Protein AF-A0A7L1YZV6-F1 (afdb_monomer_lite)

pLDDT: mean 79.14, std 8.97, range [49.38, 94.75]

Secondary structure (DSSP, 8-state):
-TT-HHHHHHHHHHHHHHHHTTT-EEEEEE-SSSSTT-EEEEEE-SSHHHHHHHHHHHHTSTTHHHHHTT-

Organism: NCBI:txid312124

Sequence (71 aa):
QPGTMIEWGNNWARAIKYRQENQEAGGGVFSQIGELYVVHHLWAYRDLQSREETRNAAWRKRGWDENVYYT

InterPro domains:
  IPR011008 Dimeric alpha-beta barrel [SSF54909] (2-69)
  IPR012577 NIPSNAP [PF07978] (1-70)
  IPR051557 NipSnap domain-containing protein [PTHR21017] (1-71)

Radius of gyration: 13.22 Å; chains: 1; bounding box: 28×25×30 Å

Foldseek 3Di:
DPPCVVVLVVLVVVLVVLLVVLVWDKDKDADPDDDHPDIDIDTDDPDPVRVVVSVVSSVPDPPNCVSPVVD

Structure (mmCIF, N/CA/C/O backbone):
data_AF-A0A7L1YZV6-F1
#
_entry.id   AF-A0A7L1YZV6-F1
#
loop_
_atom_site.group_PDB
_atom_site.id
_atom_site.type_symbol
_atom_site.label_atom_id
_atom_site.label_alt_id
_atom_site.label_comp_id
_atom_site.label_asym_id
_atom_site.label_entity_id
_atom_site.label_seq_id
_atom_site.pdbx_PDB_ins_code
_atom_site.Cartn_x
_atom_site.Cartn_y
_atom_site.Cartn_z
_atom_site.occupancy
_atom_site.B_iso_or_equiv
_atom_site.auth_seq_id
_atom_site.auth_comp_id
_atom_site.auth_asym_id
_atom_site.auth_atom_id
_atom_site.pdbx_PDB_model_num
ATOM 1 N N . GLN A 1 1 ? 4.575 4.802 -13.834 1.00 65.69 1 GLN A N 1
ATOM 2 C CA . GLN A 1 1 ? 4.989 4.897 -15.255 1.00 65.69 1 GLN A CA 1
ATOM 3 C C . GLN A 1 1 ? 6.322 4.169 -15.438 1.00 65.69 1 GLN A C 1
ATOM 5 O O . GLN A 1 1 ? 7.041 3.999 -14.453 1.00 65.69 1 GLN A O 1
ATOM 10 N N . PRO A 1 2 ? 6.684 3.723 -16.653 1.00 72.06 2 PRO A N 1
ATOM 11 C CA . PRO A 1 2 ? 8.039 3.240 -16.914 1.00 72.06 2 PRO A CA 1
ATOM 12 C C . PRO A 1 2 ? 9.076 4.288 -16.478 1.00 72.06 2 PRO A C 1
ATOM 14 O O . PRO A 1 2 ? 8.899 5.474 -16.737 1.00 72.06 2 PRO A O 1
ATOM 17 N N . GLY A 1 3 ? 10.122 3.862 -15.768 1.00 79.06 3 GLY A N 1
ATOM 18 C CA . GLY A 1 3 ? 11.169 4.755 -15.247 1.00 79.06 3 GLY A CA 1
ATOM 19 C C . GLY A 1 3 ? 10.900 5.392 -13.874 1.00 79.06 3 GLY A C 1
ATOM 20 O O . GLY A 1 3 ? 11.831 5.921 -13.279 1.00 79.06 3 GLY A O 1
ATOM 21 N N . THR A 1 4 ? 9.692 5.278 -13.306 1.00 79.88 4 THR A N 1
ATOM 22 C CA . THR A 1 4 ? 9.342 5.942 -12.028 1.00 79.88 4 THR A CA 1
ATOM 23 C C . THR A 1 4 ? 9.411 5.019 -10.804 1.00 79.88 4 THR A C 1
ATOM 25 O O . THR A 1 4 ? 8.856 5.342 -9.760 1.00 79.88 4 THR A O 1
ATOM 28 N N . MET A 1 5 ? 10.055 3.848 -10.900 1.00 75.69 5 MET A N 1
ATOM 29 C CA . MET A 1 5 ? 10.020 2.822 -9.839 1.00 75.69 5 MET A CA 1
ATOM 30 C C . MET A 1 5 ? 10.717 3.268 -8.542 1.00 75.69 5 MET A C 1
ATOM 32 O O . MET A 1 5 ? 10.230 2.989 -7.451 1.00 75.69 5 MET A O 1
ATOM 36 N N . ILE A 1 6 ? 11.839 3.989 -8.649 1.00 79.12 6 ILE A N 1
ATOM 37 C CA . ILE A 1 6 ? 12.555 4.534 -7.481 1.00 79.12 6 ILE A CA 1
ATOM 38 C C . ILE A 1 6 ? 11.695 5.591 -6.779 1.00 79.12 6 ILE A C 1
ATOM 40 O O . ILE A 1 6 ? 11.571 5.601 -5.556 1.00 79.12 6 ILE A O 1
ATOM 44 N N . GLU A 1 7 ? 11.070 6.465 -7.562 1.00 79.81 7 GLU A N 1
ATOM 45 C CA . GLU A 1 7 ? 10.203 7.528 -7.065 1.00 79.81 7 GLU A CA 1
ATOM 46 C C . GLU A 1 7 ? 8.938 6.954 -6.411 1.00 79.81 7 GLU A C 1
ATOM 48 O O . GLU A 1 7 ? 8.584 7.340 -5.297 1.00 79.81 7 GLU A O 1
ATOM 53 N N . TRP A 1 8 ? 8.341 5.934 -7.036 1.00 77.62 8 TRP A N 1
ATOM 54 C CA . TRP A 1 8 ? 7.254 5.148 -6.460 1.00 77.62 8 TRP A CA 1
ATOM 55 C C . TRP A 1 8 ? 7.663 4.511 -5.128 1.00 77.62 8 TRP A C 1
ATOM 57 O O . TRP A 1 8 ? 6.952 4.673 -4.139 1.00 77.62 8 TRP A O 1
ATOM 67 N N . GLY A 1 9 ? 8.827 3.856 -5.063 1.00 78.31 9 GLY A N 1
ATOM 68 C CA . GLY A 1 9 ? 9.326 3.232 -3.834 1.00 78.31 9 GLY A CA 1
ATOM 69 C C . GLY A 1 9 ? 9.510 4.239 -2.696 1.00 78.31 9 GLY A C 1
ATOM 70 O O . GLY A 1 9 ? 9.113 3.972 -1.561 1.00 78.31 9 GLY A O 1
ATOM 71 N N . AS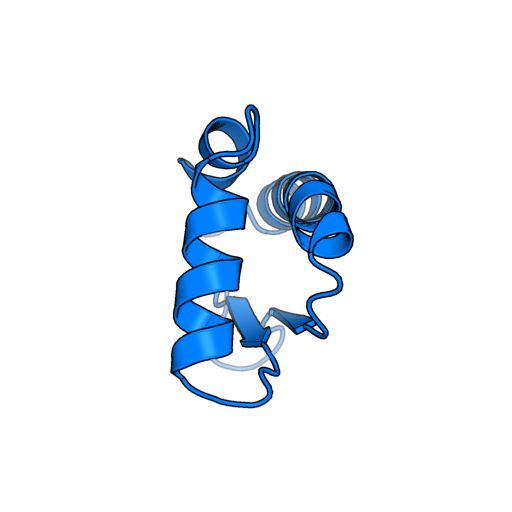N A 1 10 ? 10.027 5.431 -3.004 1.00 82.00 10 ASN A N 1
ATOM 72 C CA . ASN A 1 10 ? 10.175 6.517 -2.033 1.00 82.00 10 ASN A CA 1
ATOM 73 C C . ASN A 1 10 ? 8.822 7.061 -1.549 1.00 82.00 10 ASN A C 1
ATOM 75 O O . ASN A 1 10 ? 8.663 7.323 -0.354 1.00 82.00 10 ASN A O 1
ATOM 79 N N . ASN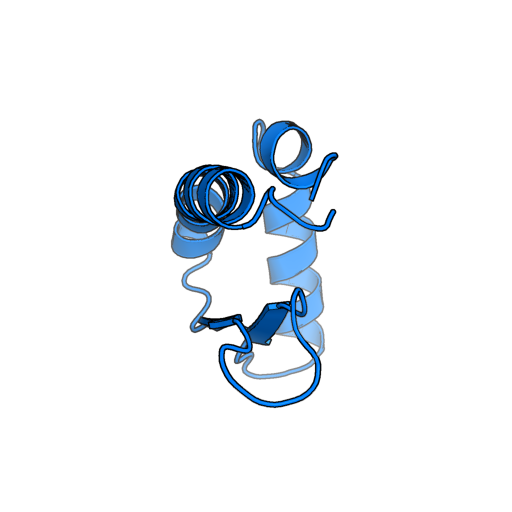 A 1 11 ? 7.850 7.226 -2.450 1.00 79.56 11 ASN A N 1
ATOM 80 C CA . ASN A 1 11 ? 6.495 7.665 -2.101 1.00 79.56 11 ASN A CA 1
ATOM 81 C C . ASN A 1 11 ? 5.787 6.605 -1.245 1.00 79.56 11 ASN A C 1
ATOM 83 O O . ASN A 1 11 ? 5.251 6.918 -0.180 1.00 79.56 11 ASN A O 1
ATOM 87 N N . TRP A 1 12 ? 5.887 5.334 -1.640 1.00 78.38 12 TRP A N 1
ATOM 88 C CA . TRP A 1 12 ? 5.325 4.198 -0.915 1.00 78.38 12 TRP A CA 1
ATOM 89 C C . TRP A 1 12 ? 5.931 4.044 0.484 1.00 78.38 12 TRP A C 1
ATOM 91 O O . TRP A 1 12 ? 5.198 3.842 1.450 1.00 78.38 12 TRP A O 1
ATOM 101 N N . ALA A 1 13 ? 7.247 4.220 0.640 1.00 81.00 13 ALA A N 1
ATOM 102 C CA . ALA A 1 13 ? 7.922 4.172 1.940 1.00 81.00 13 ALA A CA 1
ATOM 103 C C . ALA A 1 13 ? 7.479 5.288 2.907 1.00 81.00 13 ALA A C 1
ATOM 105 O O . ALA A 1 13 ? 7.569 5.123 4.126 1.00 81.00 13 ALA A O 1
ATOM 106 N N . ARG A 1 14 ? 6.991 6.425 2.393 1.00 81.62 14 ARG A N 1
ATOM 107 C CA . ARG A 1 14 ? 6.356 7.464 3.220 1.00 81.62 14 ARG A CA 1
ATOM 108 C C . ARG A 1 14 ? 4.902 7.116 3.520 1.00 81.62 14 ARG A C 1
ATOM 110 O O . ARG A 1 14 ? 4.512 7.149 4.683 1.00 81.62 14 ARG A O 1
ATOM 117 N N . ALA A 1 15 ? 4.143 6.703 2.505 1.00 76.62 15 ALA A N 1
ATOM 118 C CA . ALA A 1 15 ? 2.738 6.319 2.636 1.00 76.62 15 ALA A CA 1
ATOM 119 C C . ALA A 1 15 ? 2.534 5.167 3.639 1.00 76.62 15 ALA A C 1
ATOM 121 O O . ALA A 1 15 ? 1.629 5.210 4.474 1.00 76.62 15 ALA A O 1
ATOM 122 N N . ILE A 1 16 ? 3.403 4.150 3.602 1.00 78.69 16 ILE A N 1
ATOM 123 C CA . ILE A 1 16 ? 3.279 2.941 4.425 1.00 78.69 16 ILE A CA 1
ATOM 124 C C . ILE A 1 16 ? 3.357 3.236 5.927 1.00 78.69 16 ILE A C 1
ATOM 126 O O . ILE A 1 16 ? 2.723 2.533 6.708 1.00 78.69 16 ILE A O 1
ATOM 130 N N . LYS A 1 17 ? 4.054 4.305 6.339 1.00 80.50 17 LYS A N 1
ATOM 131 C CA . LYS A 1 17 ? 4.139 4.716 7.751 1.00 80.50 17 LYS A CA 1
ATOM 132 C C . LYS A 1 17 ? 2.762 5.059 8.326 1.00 80.50 17 LYS A C 1
ATOM 134 O O . LYS A 1 17 ? 2.445 4.639 9.432 1.00 80.50 17 LYS A O 1
ATOM 139 N N . TYR A 1 18 ? 1.908 5.720 7.544 1.00 75.88 18 TYR A N 1
ATOM 140 C CA . TYR A 1 18 ? 0.543 6.060 7.966 1.00 75.88 18 TYR A CA 1
ATOM 141 C C . TYR A 1 18 ? -0.359 4.823 8.116 1.00 75.88 18 TYR A C 1
ATOM 143 O O . TYR A 1 18 ? -1.275 4.816 8.945 1.00 75.88 18 TYR A O 1
ATOM 151 N N . ARG A 1 19 ? -0.082 3.758 7.347 1.00 75.38 19 ARG A N 1
ATOM 152 C CA . ARG A 1 19 ? -0.756 2.455 7.476 1.00 75.38 19 ARG A CA 1
ATOM 153 C C . ARG A 1 19 ? -0.193 1.576 8.589 1.00 75.38 19 ARG A C 1
ATOM 155 O O . ARG A 1 19 ? -0.955 0.827 9.191 1.00 75.38 19 ARG A O 1
ATOM 162 N N . GLN A 1 20 ? 1.096 1.680 8.913 1.00 75.38 20 GLN A N 1
ATOM 163 C CA . GLN A 1 20 ? 1.688 0.945 10.041 1.00 75.38 20 GLN A CA 1
ATOM 164 C C . GLN A 1 20 ? 1.027 1.299 11.377 1.00 75.38 20 GLN A C 1
ATOM 166 O O . GLN A 1 20 ? 0.890 0.437 12.239 1.00 75.38 20 GLN A O 1
ATOM 171 N N . GLU A 1 21 ? 0.545 2.531 11.531 1.00 77.25 21 GLU A N 1
ATOM 172 C CA . GLU A 1 21 ? -0.245 2.940 12.696 1.00 77.25 21 GLU A CA 1
ATOM 173 C C . GLU A 1 21 ? -1.559 2.151 12.859 1.00 77.25 21 GLU A C 1
ATOM 175 O O . GLU A 1 21 ? -2.075 2.053 13.967 1.00 77.25 21 GLU A O 1
ATOM 180 N N . ASN A 1 22 ? -2.103 1.575 11.782 1.00 73.44 22 ASN A N 1
ATOM 181 C CA . ASN A 1 22 ? -3.265 0.686 11.852 1.00 73.44 22 ASN A CA 1
ATOM 182 C C . ASN A 1 22 ? -2.876 -0.770 12.169 1.00 73.44 22 ASN A C 1
ATOM 184 O O . ASN A 1 22 ? -3.733 -1.649 12.127 1.00 73.44 22 ASN A O 1
ATOM 188 N N . GLN A 1 23 ? -1.590 -1.036 12.433 1.00 73.25 23 GLN A N 1
ATOM 189 C CA . GLN A 1 23 ? -1.032 -2.372 12.664 1.00 73.25 23 GLN A CA 1
ATOM 190 C C . GLN A 1 23 ? -1.338 -3.360 11.526 1.00 73.25 23 GLN A C 1
ATOM 192 O O . GLN A 1 23 ? -1.452 -4.567 11.734 1.00 73.25 23 GLN A O 1
ATOM 197 N N . GLU A 1 24 ? -1.458 -2.845 10.300 1.00 76.31 24 GLU A N 1
ATOM 198 C CA . GLU A 1 24 ? -1.687 -3.661 9.114 1.00 76.31 24 GLU A CA 1
ATOM 199 C C . GLU A 1 24 ? -0.438 -4.489 8.791 1.00 76.31 24 GLU A C 1
ATOM 201 O O . GLU A 1 24 ? 0.614 -3.946 8.444 1.00 76.31 24 GLU A O 1
ATOM 206 N N . ALA A 1 25 ? -0.560 -5.816 8.863 1.00 68.69 25 ALA A N 1
ATOM 207 C CA . ALA A 1 25 ? 0.458 -6.727 8.361 1.00 68.69 25 ALA A CA 1
ATOM 208 C C . ALA A 1 25 ? 0.350 -6.791 6.830 1.00 68.69 25 ALA A C 1
ATOM 210 O O . ALA A 1 25 ? -0.589 -7.372 6.281 1.00 68.69 25 ALA A O 1
ATOM 211 N N . GLY A 1 26 ? 1.297 -6.169 6.132 1.00 79.56 26 GLY A N 1
ATOM 212 C CA . GLY A 1 26 ? 1.297 -6.117 4.676 1.00 79.56 26 GLY A CA 1
ATOM 213 C C . GLY A 1 26 ? 2.694 -6.050 4.076 1.00 79.56 26 GLY A C 1
ATOM 214 O O . GLY A 1 26 ? 3.657 -5.658 4.734 1.00 79.56 26 GLY A O 1
ATOM 215 N N . GLY A 1 27 ? 2.790 -6.450 2.812 1.00 80.00 27 GLY A N 1
ATOM 216 C CA . GLY A 1 27 ? 4.021 -6.443 2.029 1.00 80.00 27 GLY A CA 1
ATOM 217 C C . GLY A 1 27 ? 3.774 -5.894 0.630 1.00 80.00 27 GLY A C 1
ATOM 218 O O . GLY A 1 27 ? 2.706 -6.098 0.053 1.00 80.00 27 GLY A O 1
ATOM 219 N N . GLY A 1 28 ? 4.764 -5.186 0.093 1.00 82.62 28 GLY A N 1
ATOM 220 C CA . GLY A 1 28 ? 4.791 -4.735 -1.295 1.00 82.62 28 GLY A CA 1
ATOM 221 C C . GLY A 1 28 ? 5.995 -5.336 -2.010 1.00 82.62 28 GLY A C 1
ATOM 222 O O . GLY A 1 28 ? 7.094 -5.329 -1.458 1.00 82.62 28 GLY A O 1
ATOM 223 N N . VAL A 1 29 ? 5.796 -5.852 -3.220 1.00 82.00 29 VAL A N 1
ATOM 224 C CA . VAL A 1 29 ? 6.862 -6.365 -4.091 1.00 82.00 29 VAL A CA 1
ATOM 225 C C . VAL A 1 29 ? 6.721 -5.773 -5.487 1.00 82.00 29 VAL A C 1
ATOM 227 O O . VAL A 1 29 ? 5.619 -5.456 -5.932 1.00 82.00 29 VAL A O 1
ATOM 230 N N . PHE A 1 30 ? 7.839 -5.627 -6.189 1.00 81.50 30 PHE A N 1
ATOM 231 C CA . PHE A 1 30 ? 7.868 -5.151 -7.568 1.00 81.50 30 PHE A CA 1
ATOM 232 C C . PHE A 1 30 ? 8.486 -6.210 -8.477 1.00 81.50 30 PHE A C 1
ATOM 234 O O . PHE A 1 30 ? 9.427 -6.907 -8.088 1.00 81.50 30 PHE A O 1
ATOM 241 N N . SER A 1 31 ? 7.954 -6.329 -9.690 1.00 83.62 31 SER A N 1
ATOM 242 C CA . SER A 1 31 ? 8.455 -7.286 -10.676 1.00 83.62 31 SER A CA 1
ATOM 243 C C . SER A 1 31 ? 9.805 -6.833 -11.236 1.00 83.62 31 SER A C 1
ATOM 245 O O . SER A 1 31 ? 9.909 -5.754 -11.821 1.00 83.62 31 SER A O 1
ATOM 247 N N . GLN A 1 32 ? 10.834 -7.671 -11.083 1.00 77.50 32 GLN A N 1
ATOM 248 C CA . GLN A 1 32 ? 12.142 -7.494 -11.739 1.00 77.50 32 GLN A CA 1
ATOM 249 C C . GLN A 1 32 ? 12.315 -8.371 -12.986 1.00 77.50 32 GLN A C 1
ATOM 251 O O . GLN A 1 32 ? 13.160 -8.082 -13.827 1.00 77.50 32 GLN A O 1
ATOM 256 N N . ILE A 1 33 ? 11.530 -9.445 -13.106 1.00 84.31 33 ILE A N 1
ATOM 257 C CA . ILE A 1 33 ? 11.570 -10.409 -14.210 1.00 84.31 33 ILE A CA 1
ATOM 258 C C . ILE A 1 33 ? 10.122 -10.693 -14.632 1.00 84.31 33 ILE A C 1
ATOM 260 O O . ILE A 1 33 ? 9.264 -10.870 -13.768 1.00 84.31 33 ILE A O 1
ATOM 264 N N . GLY A 1 34 ? 9.855 -10.742 -15.942 1.00 83.81 34 GLY A N 1
ATOM 265 C CA . GLY A 1 34 ? 8.509 -10.917 -16.500 1.00 83.81 34 GLY A CA 1
ATOM 266 C C . GLY A 1 34 ? 7.859 -9.582 -16.864 1.00 83.81 34 GLY A C 1
ATOM 267 O O . GLY A 1 34 ? 8.488 -8.750 -17.513 1.00 83.81 34 GLY A O 1
ATOM 268 N N . GLU A 1 35 ? 6.602 -9.379 -16.464 1.00 81.31 35 GLU A N 1
ATOM 269 C CA . GLU A 1 35 ? 5.901 -8.111 -16.687 1.00 81.31 35 GLU A CA 1
ATOM 270 C C . GLU A 1 35 ? 6.495 -7.017 -15.789 1.00 81.31 35 GLU A C 1
ATOM 272 O O . GLU A 1 35 ? 6.327 -7.013 -14.566 1.00 81.31 35 GLU A O 1
ATOM 277 N N . LEU A 1 36 ? 7.263 -6.119 -16.404 1.00 83.50 36 LEU A N 1
ATOM 278 C CA . LEU A 1 36 ? 7.973 -5.052 -15.711 1.00 83.50 36 LEU A CA 1
ATOM 279 C C . LEU A 1 36 ? 7.044 -3.887 -15.372 1.00 83.50 36 LEU A C 1
ATOM 281 O O . LEU A 1 36 ? 6.004 -3.685 -15.989 1.00 83.50 36 LEU A O 1
ATOM 285 N N . TYR A 1 37 ? 7.477 -3.081 -14.403 1.00 75.75 37 TYR A N 1
ATOM 286 C CA . TYR A 1 37 ? 6.750 -1.903 -13.914 1.00 75.75 37 TYR A CA 1
ATOM 287 C C . TYR A 1 37 ? 5.428 -2.215 -13.197 1.00 75.75 37 TYR A C 1
ATOM 289 O O . TYR A 1 37 ? 4.627 -1.310 -12.975 1.00 75.75 37 TYR A O 1
ATOM 297 N N . VAL A 1 38 ? 5.237 -3.468 -12.775 1.00 81.06 38 VAL A N 1
ATOM 298 C CA . VAL A 1 38 ? 4.100 -3.900 -11.957 1.00 81.06 38 VAL A CA 1
ATOM 299 C C . VAL A 1 38 ? 4.495 -3.938 -10.483 1.00 81.06 38 VAL A C 1
ATOM 301 O O . VAL A 1 38 ? 5.545 -4.469 -10.109 1.00 81.06 38 VAL A O 1
ATOM 304 N N . VAL A 1 39 ? 3.620 -3.393 -9.642 1.00 82.69 39 VAL A N 1
ATOM 305 C CA . VAL A 1 39 ? 3.709 -3.466 -8.184 1.00 82.69 39 VAL A CA 1
ATOM 306 C C . VAL A 1 39 ? 2.584 -4.354 -7.674 1.00 82.69 39 VAL A C 1
ATOM 308 O O . VAL A 1 39 ? 1.420 -4.148 -8.010 1.00 82.69 39 VAL A O 1
ATOM 311 N N . HIS A 1 40 ? 2.927 -5.291 -6.799 1.00 83.62 40 HIS A N 1
ATOM 312 C CA . HIS A 1 40 ? 1.969 -6.109 -6.072 1.00 83.62 40 HIS A CA 1
ATOM 313 C C . HIS A 1 40 ? 2.001 -5.730 -4.596 1.00 83.62 40 HIS A C 1
ATOM 315 O O . HIS A 1 40 ? 3.070 -5.626 -3.996 1.00 83.62 40 HIS A O 1
ATOM 321 N N . HIS A 1 41 ? 0.828 -5.564 -3.993 1.00 85.69 41 HIS A N 1
ATOM 322 C CA . HIS A 1 41 ? 0.688 -5.392 -2.553 1.00 85.69 41 HIS A CA 1
ATOM 323 C C . HIS A 1 41 ? -0.247 -6.446 -1.964 1.00 85.69 41 HIS A C 1
ATOM 325 O O . HIS A 1 41 ? -1.256 -6.816 -2.562 1.00 85.69 41 HIS A O 1
ATOM 331 N N . LEU A 1 42 ? 0.091 -6.935 -0.780 1.00 85.75 42 LEU A N 1
ATOM 332 C CA . LEU A 1 42 ? -0.686 -7.937 -0.065 1.00 85.75 42 LEU A CA 1
ATOM 333 C C . LEU A 1 42 ? -0.895 -7.469 1.366 1.00 85.75 42 LEU A C 1
ATOM 335 O O . LEU A 1 42 ? 0.030 -6.975 2.006 1.00 85.75 42 LEU A O 1
ATOM 339 N N . TRP A 1 43 ? -2.126 -7.622 1.841 1.00 88.19 43 TRP A N 1
ATOM 340 C CA . TRP A 1 43 ? -2.568 -7.150 3.146 1.00 88.19 43 TRP A CA 1
ATOM 341 C C . TRP A 1 43 ? -3.314 -8.272 3.851 1.00 88.19 43 TRP A C 1
ATOM 343 O O . TRP A 1 43 ? -4.270 -8.820 3.294 1.00 88.19 43 TRP A O 1
ATOM 353 N N . ALA A 1 44 ? -2.883 -8.602 5.062 1.00 88.19 44 ALA A N 1
ATOM 354 C CA . ALA A 1 44 ? -3.552 -9.571 5.908 1.00 88.19 44 ALA A CA 1
ATOM 355 C C . ALA A 1 44 ? -4.523 -8.852 6.851 1.00 88.19 44 ALA A C 1
ATOM 357 O O . ALA A 1 44 ? -4.146 -7.937 7.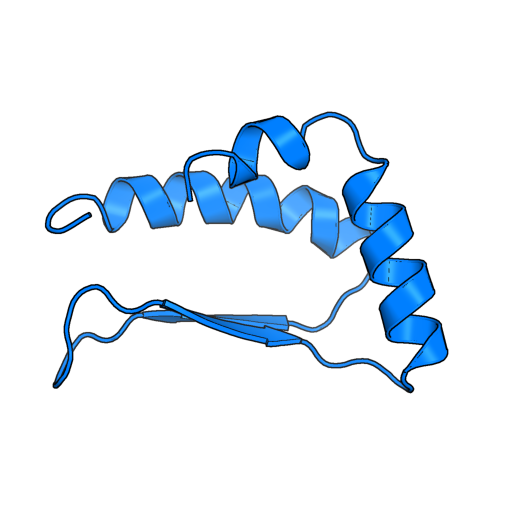581 1.00 88.19 44 ALA A O 1
ATOM 358 N N . TYR A 1 45 ? -5.772 -9.308 6.846 1.00 89.19 45 TYR A N 1
ATOM 359 C CA . TYR A 1 45 ? -6.817 -8.8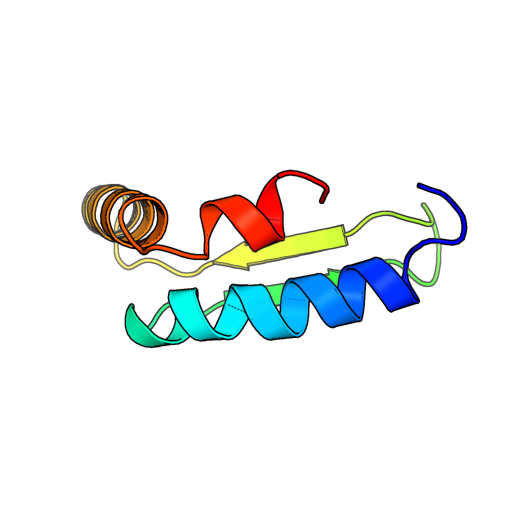69 7.765 1.00 89.19 45 TYR A CA 1
ATOM 360 C C . TYR A 1 45 ? -7.461 -10.104 8.390 1.00 89.19 45 TYR A C 1
ATOM 362 O O . TYR A 1 45 ? -7.491 -11.167 7.769 1.00 89.19 45 TYR A O 1
ATOM 370 N N . ARG A 1 46 ? -7.987 -9.966 9.610 1.00 90.00 46 ARG A N 1
ATOM 371 C CA . ARG A 1 46 ? -8.686 -11.058 10.304 1.00 90.00 46 ARG A CA 1
ATOM 372 C C . ARG A 1 46 ? -9.955 -11.487 9.562 1.00 90.00 46 ARG A C 1
ATOM 374 O O . ARG A 1 46 ? -10.215 -12.676 9.429 1.00 90.00 46 ARG A O 1
ATOM 381 N N . ASP A 1 47 ? -10.721 -10.510 9.090 1.00 93.75 47 ASP A N 1
ATOM 382 C CA . ASP A 1 47 ? -11.993 -10.683 8.395 1.00 93.75 47 ASP A CA 1
ATOM 383 C C . ASP A 1 47 ? -12.298 -9.449 7.522 1.00 93.75 47 ASP A C 1
ATOM 385 O O . ASP A 1 47 ? -11.554 -8.460 7.506 1.00 93.75 47 ASP A O 1
ATOM 389 N N . LEU A 1 48 ? -13.384 -9.523 6.747 1.00 94.50 48 LEU A N 1
ATOM 390 C CA . LEU A 1 48 ? -13.768 -8.463 5.812 1.00 94.50 48 LEU A CA 1
ATOM 391 C C . LEU A 1 48 ? -14.237 -7.183 6.512 1.00 94.50 48 LEU A C 1
ATOM 393 O O . LEU A 1 48 ? -14.033 -6.103 5.957 1.00 94.50 48 LEU A O 1
ATOM 397 N N . GLN A 1 49 ? -14.810 -7.293 7.712 1.00 94.75 49 GLN A N 1
ATOM 398 C CA . GLN A 1 49 ? -15.250 -6.137 8.490 1.00 94.75 49 GLN A CA 1
ATOM 399 C C . GLN A 1 49 ? -14.040 -5.352 9.010 1.00 94.75 49 GLN A C 1
ATOM 401 O O . GLN A 1 49 ? -13.922 -4.154 8.763 1.00 94.75 49 GLN A O 1
ATOM 406 N N . SER A 1 50 ? -13.072 -6.048 9.608 1.00 90.56 50 SER A N 1
ATOM 407 C CA . SER A 1 50 ? -11.792 -5.480 10.040 1.00 90.56 50 SER A CA 1
ATOM 408 C C . SER A 1 50 ? -11.077 -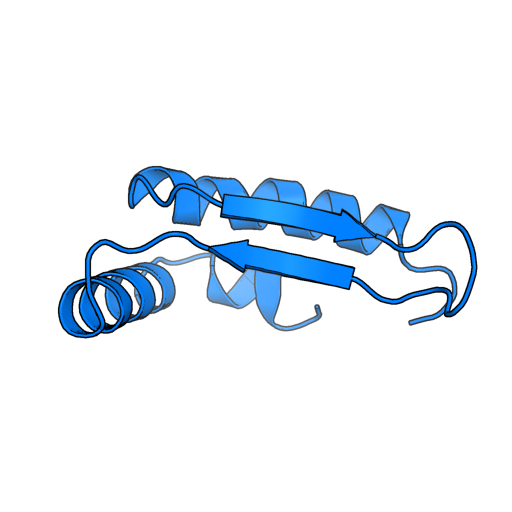4.791 8.873 1.00 90.56 50 SER A C 1
ATOM 410 O O . SER A 1 50 ? -10.564 -3.684 9.011 1.00 90.56 50 SER A O 1
ATOM 412 N N . ARG A 1 51 ? -11.091 -5.408 7.681 1.00 90.88 51 ARG A N 1
ATOM 413 C CA . ARG A 1 51 ? -10.539 -4.797 6.461 1.00 90.88 51 ARG A CA 1
ATOM 414 C C . ARG A 1 51 ? -11.226 -3.477 6.112 1.00 90.88 51 ARG A C 1
ATOM 416 O O . ARG A 1 51 ? -10.544 -2.536 5.707 1.00 90.88 51 ARG A O 1
ATOM 423 N N . GLU A 1 52 ? -12.551 -3.416 6.180 1.00 92.06 52 GLU A N 1
ATOM 424 C CA . GLU A 1 52 ? -13.308 -2.199 5.882 1.00 92.06 52 GLU A CA 1
ATOM 425 C C . GLU A 1 52 ? -12.977 -1.081 6.877 1.00 92.06 52 GLU A C 1
ATOM 427 O O . GLU A 1 52 ? -12.585 0.014 6.464 1.00 92.06 52 GLU A O 1
ATOM 432 N N . GLU A 1 53 ? -13.061 -1.377 8.173 1.00 91.12 53 GLU A N 1
ATOM 433 C CA . GLU A 1 53 ? -12.788 -0.429 9.255 1.00 91.12 53 GLU A CA 1
ATOM 434 C C . GLU A 1 53 ? -11.364 0.131 9.158 1.00 91.12 53 GLU A C 1
ATOM 436 O O . GLU A 1 53 ? -11.167 1.351 9.136 1.00 91.12 53 GLU A O 1
ATOM 441 N N . THR A 1 54 ? -10.373 -0.748 8.993 1.00 88.38 54 THR A N 1
ATOM 442 C CA . THR A 1 54 ? -8.967 -0.362 8.857 1.00 88.38 54 THR A CA 1
ATOM 443 C C . THR A 1 54 ? -8.710 0.480 7.605 1.00 88.38 54 THR A C 1
ATOM 445 O O . THR A 1 54 ? -8.021 1.502 7.675 1.00 88.38 54 THR A O 1
ATOM 448 N N . ARG A 1 55 ? -9.287 0.114 6.452 1.00 86.56 55 ARG A N 1
ATOM 449 C CA . ARG A 1 55 ? -9.125 0.903 5.218 1.00 86.56 55 ARG A CA 1
ATOM 450 C C . ARG A 1 55 ? -9.771 2.281 5.339 1.00 86.56 55 ARG A C 1
ATOM 452 O O . ARG A 1 55 ? -9.172 3.261 4.899 1.00 86.56 55 ARG A O 1
ATOM 459 N N . ASN A 1 56 ? -10.951 2.369 5.945 1.00 87.38 56 ASN A N 1
ATOM 460 C CA . ASN A 1 56 ? -11.631 3.642 6.179 1.00 87.38 56 ASN A CA 1
ATOM 461 C C . ASN A 1 56 ? -10.845 4.530 7.153 1.00 87.38 56 ASN A C 1
ATOM 463 O O . ASN A 1 56 ? -10.747 5.738 6.935 1.00 87.38 56 ASN A O 1
ATOM 467 N N . ALA A 1 57 ? -10.237 3.942 8.187 1.00 85.56 57 ALA A N 1
ATOM 468 C CA . ALA A 1 57 ? -9.354 4.659 9.100 1.00 85.56 57 ALA A CA 1
ATOM 469 C C . ALA A 1 57 ? -8.111 5.209 8.380 1.00 85.56 57 ALA A C 1
ATOM 471 O O . ALA A 1 57 ? -7.770 6.374 8.580 1.00 85.56 57 ALA A O 1
ATOM 472 N N . ALA A 1 58 ? -7.481 4.420 7.498 1.00 80.50 58 ALA A N 1
ATOM 473 C CA . ALA A 1 58 ? -6.345 4.874 6.688 1.00 80.50 58 ALA A CA 1
ATOM 474 C C . ALA A 1 58 ? -6.703 6.085 5.807 1.00 80.50 58 ALA A C 1
ATOM 476 O O . ALA A 1 58 ? -5.972 7.070 5.797 1.00 80.50 58 ALA A O 1
ATOM 477 N N . TRP A 1 59 ? -7.857 6.048 5.129 1.00 79.50 59 TRP A N 1
ATOM 478 C CA . TRP A 1 59 ? -8.326 7.142 4.265 1.00 79.50 59 TRP A CA 1
ATOM 479 C C . TRP A 1 59 ? -8.632 8.447 5.005 1.00 79.50 59 TRP A C 1
ATOM 481 O O . TRP A 1 59 ? -8.608 9.511 4.395 1.00 79.50 59 TRP A O 1
ATOM 491 N N . ARG A 1 60 ? -8.919 8.386 6.309 1.00 81.25 60 ARG A N 1
ATOM 492 C CA . ARG A 1 60 ? -9.193 9.573 7.135 1.00 81.25 60 ARG A CA 1
ATOM 493 C C . ARG A 1 60 ? -7.924 10.236 7.679 1.00 81.25 60 ARG A C 1
ATOM 495 O O . ARG A 1 60 ? -8.023 11.304 8.284 1.00 81.25 60 ARG A O 1
ATOM 502 N N . LYS A 1 61 ? -6.744 9.632 7.498 1.00 76.00 61 LYS A N 1
ATOM 503 C CA . LYS A 1 61 ? -5.477 10.212 7.962 1.00 76.00 61 LYS A CA 1
ATOM 504 C C . LYS A 1 61 ? -4.957 11.241 6.968 1.00 76.00 61 LYS A C 1
ATOM 506 O O . LYS A 1 61 ? -4.691 10.913 5.814 1.00 76.00 61 LYS A O 1
ATOM 511 N N . ARG A 1 62 ? -4.750 12.473 7.451 1.00 73.12 62 ARG A N 1
ATOM 512 C CA . ARG A 1 62 ? -4.087 13.536 6.679 1.00 73.12 62 ARG A CA 1
ATOM 513 C C . ARG A 1 62 ? -2.716 13.056 6.205 1.00 73.12 62 ARG A C 1
ATOM 515 O O . ARG A 1 62 ? -1.913 12.605 7.022 1.00 73.12 62 ARG A O 1
ATOM 522 N N . GLY A 1 63 ? -2.461 13.189 4.908 1.00 69.88 63 GLY A N 1
ATOM 523 C CA . GLY A 1 63 ? -1.191 12.830 4.284 1.00 69.88 63 GLY A CA 1
ATOM 524 C C . GLY A 1 63 ? -1.181 11.433 3.665 1.00 69.88 63 GLY A C 1
ATOM 525 O O . GLY A 1 63 ? -0.286 11.145 2.876 1.00 69.88 63 GLY A O 1
ATOM 526 N N . TRP A 1 64 ? -2.160 10.562 3.945 1.00 70.69 64 TRP A N 1
ATOM 527 C CA . TRP A 1 64 ? -2.298 9.319 3.176 1.00 70.69 64 TRP A CA 1
ATOM 528 C C . TRP A 1 64 ? -2.681 9.639 1.728 1.00 70.69 64 TRP A C 1
ATOM 530 O O . TRP A 1 64 ? -1.976 9.250 0.801 1.00 70.69 64 TRP A O 1
ATOM 540 N N . ASP A 1 65 ? -3.745 10.419 1.556 1.00 68.50 65 ASP A N 1
ATOM 541 C CA . ASP A 1 65 ? -4.271 10.899 0.280 1.00 68.50 65 ASP A CA 1
ATOM 542 C C . ASP A 1 65 ? -3.205 11.596 -0.577 1.00 68.50 65 ASP A C 1
ATOM 544 O O . ASP A 1 65 ? -3.033 11.241 -1.741 1.00 68.50 65 ASP A O 1
ATOM 548 N N . GLU A 1 66 ? -2.416 12.495 0.014 1.00 66.81 66 GLU A N 1
ATOM 549 C CA . GLU A 1 66 ? -1.340 13.222 -0.677 1.00 66.81 66 GLU A CA 1
ATOM 550 C C . GLU A 1 66 ? -0.243 12.295 -1.232 1.00 66.81 66 GLU A C 1
ATOM 552 O O . GLU A 1 66 ? 0.339 12.576 -2.281 1.00 66.81 66 GLU A O 1
ATOM 557 N N . ASN A 1 67 ? 0.039 11.177 -0.552 1.00 64.50 67 ASN A N 1
ATOM 558 C CA . ASN A 1 67 ? 1.115 10.256 -0.931 1.00 64.50 67 ASN A CA 1
ATOM 559 C C . ASN A 1 67 ? 0.669 9.123 -1.875 1.00 64.50 67 ASN A C 1
A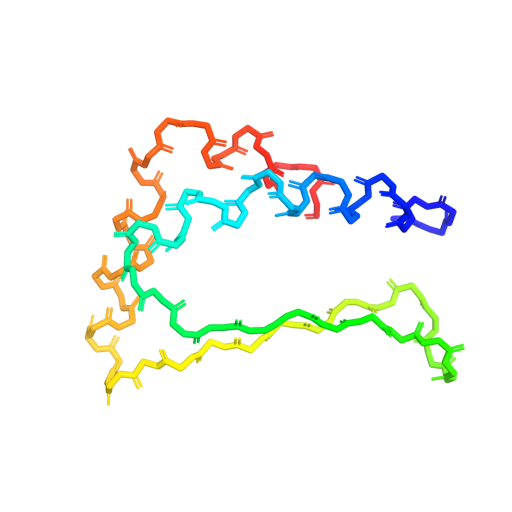TOM 561 O O . ASN A 1 67 ? 1.538 8.499 -2.486 1.00 64.50 67 ASN A O 1
ATOM 565 N N . VAL A 1 68 ? -0.638 8.853 -2.008 1.00 63.75 68 VAL A N 1
ATOM 566 C CA . VAL A 1 68 ? -1.173 7.843 -2.951 1.00 63.75 68 VAL A CA 1
ATOM 567 C C . VAL A 1 68 ? -1.897 8.424 -4.169 1.00 63.75 68 VAL A C 1
ATOM 569 O O . VAL A 1 68 ? -2.192 7.678 -5.097 1.00 63.75 68 VAL A O 1
ATOM 572 N N . TYR A 1 69 ? -2.154 9.736 -4.230 1.00 57.41 69 TYR A N 1
ATOM 573 C CA . TYR A 1 69 ? -2.875 10.352 -5.359 1.00 57.41 69 TYR A CA 1
ATOM 574 C C . TYR A 1 69 ? -2.172 10.183 -6.721 1.00 57.41 69 TYR A C 1
ATOM 576 O O . TYR A 1 69 ? -2.822 10.179 -7.761 1.00 57.41 69 TYR A O 1
ATOM 584 N N . TYR A 1 70 ? -0.844 10.033 -6.715 1.00 49.38 70 TYR A N 1
ATOM 585 C CA . TYR A 1 70 ? -0.011 9.907 -7.918 1.00 49.38 70 TYR A CA 1
ATOM 586 C C . TYR A 1 70 ? 0.637 8.520 -8.086 1.00 49.38 70 TYR A C 1
ATOM 588 O O . TYR A 1 70 ? 1.527 8.368 -8.927 1.00 49.38 70 TYR A O 1
ATOM 596 N N . THR A 1 71 ? 0.239 7.524 -7.285 1.00 51.38 71 THR A N 1
ATOM 597 C CA . THR A 1 71 ? 0.760 6.144 -7.375 1.00 51.38 71 THR A CA 1
ATOM 598 C C . THR A 1 71 ? -0.172 5.212 -8.117 1.00 51.38 71 THR A C 1
ATOM 600 O O . THR A 1 71 ? -1.384 5.263 -7.817 1.00 51.38 71 THR A O 1
#